Protein AF-A0A1C6LSQ3-F1 (afdb_monomer)

Radius of gyration: 11.39 Å; Cα contacts (8 Å, |Δi|>4): 102; chains: 1; bounding box: 25×30×24 Å

Nearest PDB structures (foldseek):
  8afw-assembly1_C  TM=5.536E-01  e=7.313E+00  Saccharomyces cerevisiae
  3nvq-assembly1_F  TM=4.521E-01  e=4.411E+00  Homo sapiens
  3iaq-assembly1_C  TM=5.475E-01  e=8.299E+00  Escherichia coli K-12
  6qnp-assembly3_C  TM=6.048E-01  e=8.840E+00  Homo sapiens

Sequence (61 aa):
MEDSAVRSAVVEATGETGASGYPRYVGHGIVADIDPRTRTVEALLVDGSELDYGLTVRVIS

pLDDT: mean 93.88, std 9.5, range [48.81, 98.75]

Secondary structure (DSSP, 8-state):
-----S-----EEEEEE-TTSSEEEEETTEEEEE-TTT--EEEEEETTEEPPTT-------

Structure (mmCIF, N/CA/C/O backbone):
data_AF-A0A1C6LSQ3-F1
#
_entry.id   AF-A0A1C6LSQ3-F1
#
loop_
_atom_site.group_PDB
_atom_site.id
_atom_site.type_symbol
_atom_site.label_atom_id
_atom_site.label_alt_id
_atom_site.label_comp_id
_atom_site.label_asym_id
_atom_site.label_entity_id
_atom_site.label_seq_id
_atom_site.pdbx_PDB_ins_code
_atom_site.Cartn_x
_atom_site.Cartn_y
_atom_site.Cartn_z
_atom_site.occupancy
_atom_site.B_iso_or_equiv
_atom_site.auth_seq_id
_atom_site.auth_comp_id
_atom_site.auth_asym_id
_atom_site.auth_atom_id
_atom_site.pdbx_PDB_model_num
ATOM 1 N N . MET A 1 1 ? 12.727 -23.141 -2.784 1.00 48.81 1 MET A N 1
ATOM 2 C CA . MET A 1 1 ? 13.356 -21.834 -3.047 1.00 48.81 1 MET A CA 1
ATOM 3 C C . MET A 1 1 ? 12.701 -20.865 -2.099 1.00 48.81 1 MET A C 1
ATOM 5 O O . MET A 1 1 ? 11.479 -20.886 -2.027 1.00 48.81 1 MET A O 1
ATOM 9 N N . GLU A 1 2 ? 13.466 -20.099 -1.329 1.00 57.62 2 GLU A N 1
ATOM 10 C CA . GLU A 1 2 ? 12.881 -18.893 -0.749 1.00 57.62 2 GLU A CA 1
ATOM 11 C C . GLU A 1 2 ? 12.505 -18.009 -1.933 1.00 57.62 2 GLU A C 1
ATOM 13 O O . GLU A 1 2 ? 13.361 -17.647 -2.740 1.00 57.62 2 GLU A O 1
ATOM 18 N N . ASP A 1 3 ? 11.207 -17.787 -2.104 1.00 66.50 3 ASP A N 1
ATOM 19 C CA . ASP A 1 3 ? 10.673 -16.802 -3.032 1.00 66.50 3 ASP A CA 1
ATOM 20 C C . ASP A 1 3 ? 11.079 -15.429 -2.484 1.00 66.50 3 ASP A C 1
ATOM 22 O O . ASP A 1 3 ? 10.379 -14.821 -1.674 1.00 66.50 3 ASP A O 1
ATOM 26 N N . SER A 1 4 ? 12.322 -15.040 -2.773 1.00 79.06 4 SER A N 1
ATOM 27 C CA . SER A 1 4 ? 12.895 -13.797 -2.281 1.00 79.06 4 SER A CA 1
ATOM 28 C C . SER A 1 4 ? 12.249 -12.662 -3.052 1.00 79.06 4 SER A C 1
ATOM 30 O O . SER A 1 4 ? 12.334 -12.606 -4.281 1.00 79.06 4 SER A O 1
ATOM 32 N N . ALA A 1 5 ? 11.567 -11.778 -2.329 1.00 88.88 5 ALA A N 1
ATOM 33 C CA . ALA A 1 5 ? 10.876 -10.659 -2.936 1.00 88.88 5 ALA A CA 1
ATOM 34 C C . ALA A 1 5 ? 11.863 -9.814 -3.753 1.00 88.88 5 ALA A C 1
ATOM 36 O O . ALA A 1 5 ? 12.926 -9.432 -3.263 1.00 88.88 5 ALA A O 1
ATOM 37 N N . VAL A 1 6 ? 11.479 -9.467 -4.984 1.00 91.44 6 VAL A N 1
ATOM 38 C CA . VAL A 1 6 ? 12.254 -8.549 -5.837 1.00 91.44 6 VAL A CA 1
ATOM 39 C C . VAL A 1 6 ? 12.442 -7.191 -5.143 1.00 91.44 6 VAL A C 1
ATOM 41 O O . VAL A 1 6 ? 13.472 -6.540 -5.304 1.00 91.44 6 VAL A O 1
ATOM 44 N N . ARG A 1 7 ? 11.459 -6.777 -4.333 1.00 91.94 7 ARG A N 1
ATOM 45 C CA . ARG A 1 7 ? 11.510 -5.594 -3.470 1.00 91.94 7 ARG A CA 1
ATOM 46 C C . ARG A 1 7 ? 10.698 -5.842 -2.205 1.00 91.94 7 ARG A C 1
ATOM 48 O O . ARG A 1 7 ? 9.598 -6.384 -2.265 1.00 91.94 7 ARG A O 1
ATOM 55 N N . SER A 1 8 ? 11.216 -5.374 -1.077 1.00 93.94 8 SER A N 1
ATOM 56 C CA . SER A 1 8 ? 10.508 -5.322 0.202 1.00 93.94 8 SER A CA 1
ATOM 57 C C . SER A 1 8 ? 10.649 -3.932 0.807 1.00 93.94 8 SER A C 1
ATOM 59 O O . SER A 1 8 ? 11.732 -3.348 0.751 1.00 93.94 8 SER A O 1
ATOM 61 N N . ALA A 1 9 ? 9.584 -3.417 1.411 1.00 95.12 9 ALA A N 1
ATOM 62 C CA . ALA A 1 9 ? 9.618 -2.173 2.167 1.00 95.12 9 ALA A CA 1
ATOM 63 C C . ALA A 1 9 ? 8.553 -2.179 3.268 1.00 95.12 9 ALA A C 1
ATOM 65 O O . ALA A 1 9 ? 7.604 -2.961 3.220 1.00 95.12 9 ALA A O 1
ATOM 66 N N . VAL A 1 10 ? 8.720 -1.285 4.241 1.00 97.12 10 VAL A N 1
ATOM 67 C C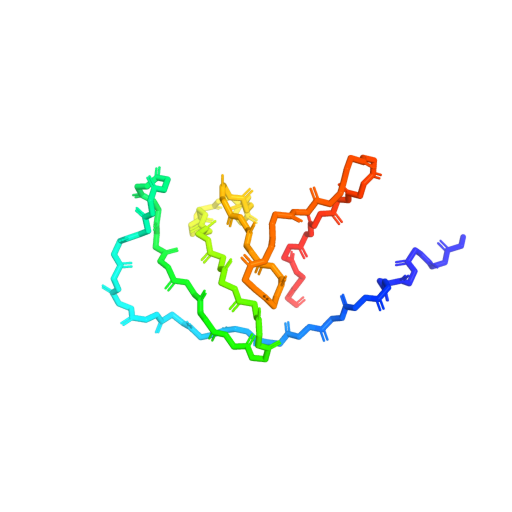A . VAL A 1 10 ? 7.701 -0.979 5.249 1.00 97.12 10 VAL A CA 1
ATOM 68 C C . VAL A 1 10 ? 6.873 0.200 4.751 1.00 97.12 10 VAL A C 1
ATOM 70 O O . VAL A 1 10 ? 7.402 1.122 4.138 1.00 97.12 10 VAL A O 1
ATOM 73 N N . VAL A 1 11 ? 5.572 0.170 5.005 1.00 97.81 11 VAL A N 1
ATOM 74 C CA . VAL A 1 11 ? 4.655 1.264 4.684 1.00 97.81 11 VAL A CA 1
ATOM 75 C C . VAL A 1 11 ? 3.870 1.637 5.929 1.00 97.81 11 VAL A C 1
ATOM 77 O O . VAL A 1 11 ? 3.583 0.782 6.768 1.00 97.81 11 VAL A O 1
ATOM 80 N N . GLU A 1 12 ? 3.513 2.908 6.047 1.00 98.31 12 GLU A N 1
ATOM 81 C CA . GLU A 1 12 ? 2.797 3.429 7.207 1.00 98.31 12 GLU A CA 1
ATOM 82 C C . GLU A 1 12 ? 1.371 3.799 6.833 1.00 98.31 12 GLU A C 1
ATOM 84 O O . GLU A 1 12 ? 1.117 4.306 5.740 1.00 98.31 12 GLU A O 1
ATOM 89 N N . ALA A 1 13 ? 0.436 3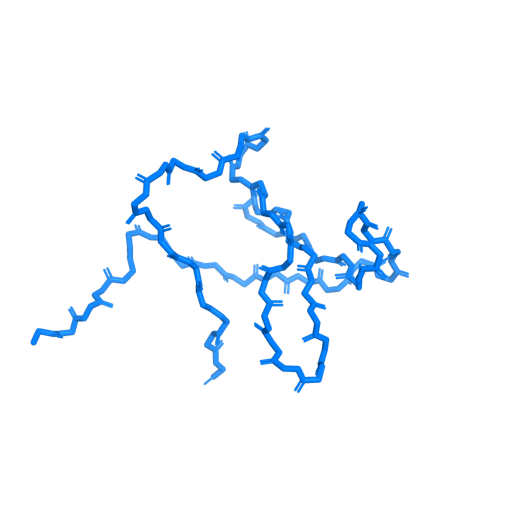.545 7.748 1.00 97.81 13 ALA A N 1
ATOM 90 C CA . ALA A 1 13 ? -0.944 3.961 7.569 1.00 97.81 13 ALA A CA 1
ATOM 91 C C . ALA A 1 13 ? -1.011 5.490 7.515 1.00 97.81 13 ALA A C 1
ATOM 93 O O . ALA A 1 13 ? -0.542 6.178 8.417 1.00 97.81 13 ALA A O 1
ATOM 94 N N . THR A 1 14 ? -1.649 6.012 6.478 1.00 98.38 14 THR A N 1
ATOM 95 C CA . THR A 1 14 ? -1.832 7.460 6.292 1.00 98.38 14 THR A CA 1
ATOM 96 C C . THR A 1 14 ? -3.007 8.017 7.098 1.00 98.38 14 THR A C 1
ATOM 98 O O . THR A 1 14 ? -3.094 9.220 7.318 1.00 98.38 14 THR A O 1
ATOM 101 N N . GLY A 1 15 ? -3.929 7.148 7.530 1.00 98.50 15 GLY A N 1
ATOM 102 C CA . GLY A 1 15 ? -5.230 7.533 8.088 1.00 98.50 15 GLY A CA 1
ATOM 103 C C . GLY A 1 15 ? -6.290 7.841 7.023 1.00 98.50 15 GLY A C 1
ATOM 104 O O . GLY A 1 15 ? -7.456 8.030 7.364 1.00 98.50 15 GLY A O 1
ATOM 105 N N . GLU A 1 16 ? -5.916 7.850 5.744 1.00 98.62 16 GLU A N 1
ATOM 106 C CA . GLU A 1 16 ? -6.822 8.094 4.625 1.00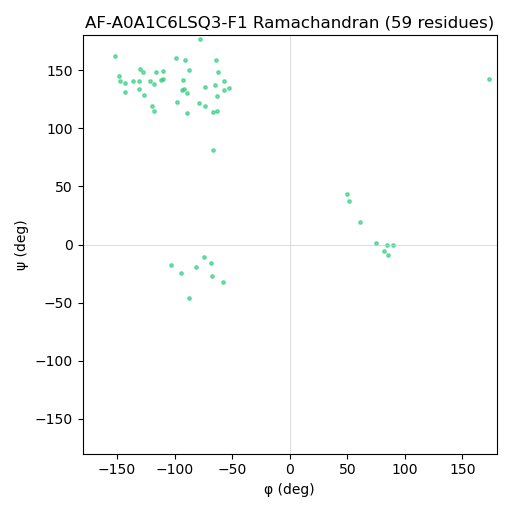 98.62 16 GLU A CA 1
ATOM 107 C C . GLU A 1 16 ? -7.430 6.795 4.081 1.00 98.62 16 GLU A C 1
ATOM 109 O O . GLU A 1 16 ? -6.891 5.695 4.241 1.00 98.62 16 GLU A O 1
ATOM 114 N N . THR A 1 17 ? -8.566 6.935 3.396 1.00 98.56 17 THR A N 1
ATOM 115 C CA . THR A 1 17 ? -9.145 5.859 2.584 1.00 98.56 17 THR A CA 1
ATOM 116 C C . THR A 1 17 ? -8.577 5.937 1.172 1.00 98.56 17 THR A C 1
ATOM 118 O O . THR A 1 17 ? -8.559 7.001 0.556 1.00 98.56 17 THR A O 1
ATOM 121 N N . GLY A 1 18 ? -8.097 4.807 0.672 1.00 98.38 18 GLY A N 1
ATOM 122 C CA . GLY A 1 18 ? -7.539 4.663 -0.657 1.00 98.38 18 GLY A CA 1
ATOM 123 C C . GLY A 1 18 ? -8.583 4.574 -1.769 1.00 98.38 18 GLY A C 1
ATOM 124 O O . GLY A 1 18 ? -9.789 4.558 -1.528 1.00 98.38 18 GLY A O 1
ATOM 125 N N . ALA A 1 19 ? -8.111 4.499 -3.013 1.00 97.31 19 ALA A N 1
ATOM 126 C CA . ALA A 1 19 ? -8.967 4.467 -4.200 1.00 97.31 19 ALA A CA 1
ATOM 127 C C . ALA A 1 19 ? -9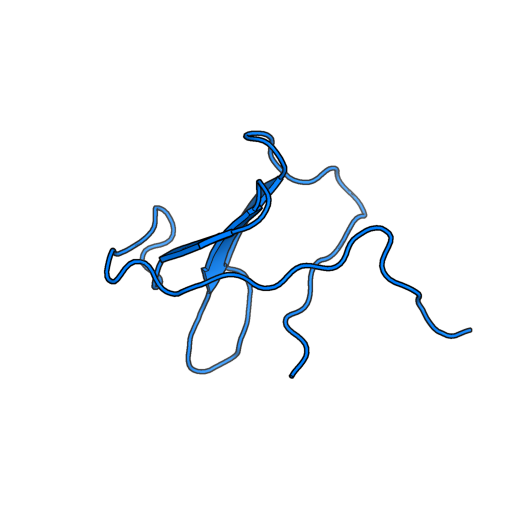.798 3.177 -4.293 1.00 97.31 19 ALA A C 1
ATOM 129 O O . ALA A 1 19 ? -10.897 3.192 -4.841 1.00 97.31 19 ALA A O 1
ATOM 130 N N . SER A 1 20 ? -9.297 2.083 -3.717 1.00 97.94 20 SER A N 1
ATOM 131 C CA . SER A 1 20 ? -10.035 0.819 -3.582 1.00 97.94 20 SER A CA 1
ATOM 132 C C . SER A 1 20 ? -11.126 0.853 -2.499 1.00 97.94 20 SER A C 1
ATOM 134 O O . SER A 1 20 ? -11.932 -0.069 -2.419 1.00 97.94 20 SER A O 1
ATOM 136 N N . GLY A 1 21 ? -11.160 1.889 -1.651 1.00 98.38 21 GLY A N 1
ATOM 137 C CA . GLY A 1 21 ? -12.035 1.963 -0.476 1.00 98.38 21 GLY A CA 1
ATOM 138 C C . GLY A 1 21 ? -11.433 1.379 0.810 1.00 98.38 21 GLY A C 1
ATOM 139 O O . GLY A 1 21 ? -12.073 1.443 1.859 1.00 98.38 21 GLY A O 1
ATOM 140 N N . TYR A 1 22 ? -10.206 0.855 0.761 1.00 98.62 22 TYR A N 1
ATOM 141 C CA . TYR A 1 22 ? -9.483 0.327 1.922 1.00 98.62 22 TYR A CA 1
ATOM 142 C C . TYR A 1 22 ? -8.473 1.335 2.497 1.00 98.62 22 TYR A C 1
ATOM 144 O O . TYR A 1 22 ? -8.099 2.281 1.804 1.00 98.62 22 TYR A O 1
ATOM 152 N N . PRO A 1 23 ? -8.022 1.179 3.758 1.00 98.75 23 PRO A N 1
ATOM 153 C CA . PRO A 1 23 ? -7.013 2.053 4.353 1.00 98.75 23 PRO A CA 1
ATOM 154 C C . PRO A 1 23 ? -5.752 2.182 3.493 1.00 98.75 23 PRO A C 1
ATOM 156 O O . PRO A 1 23 ? -5.213 1.183 3.011 1.00 98.75 23 PRO A O 1
ATOM 159 N N . ARG A 1 24 ? -5.274 3.419 3.331 1.00 98.75 24 ARG A N 1
ATOM 160 C CA . ARG A 1 24 ? -4.096 3.739 2.522 1.00 98.75 24 ARG A CA 1
ATOM 161 C C . ARG A 1 24 ? -2.816 3.730 3.346 1.00 98.75 24 ARG A C 1
ATOM 163 O O . ARG A 1 24 ? -2.734 4.376 4.394 1.00 98.75 24 ARG A O 1
ATOM 170 N N . TYR A 1 25 ? -1.793 3.090 2.796 1.00 98.69 25 TYR A N 1
ATOM 171 C CA . TYR A 1 25 ? -0.444 3.015 3.330 1.00 98.69 25 TYR A CA 1
ATOM 172 C C . TYR A 1 25 ? 0.566 3.575 2.335 1.00 98.69 25 TYR A C 1
ATOM 174 O O . TYR A 1 25 ? 0.450 3.344 1.130 1.00 98.69 25 TYR A O 1
ATOM 182 N N . VAL A 1 26 ? 1.568 4.299 2.835 1.00 98.69 26 VAL A N 1
ATOM 183 C CA . VAL A 1 26 ? 2.609 4.910 2.000 1.00 98.69 26 VAL A CA 1
ATOM 184 C C . VAL A 1 26 ? 3.983 4.712 2.628 1.00 98.69 26 VAL A C 1
ATOM 186 O O . VAL A 1 26 ? 4.145 4.803 3.842 1.00 98.69 26 VAL A O 1
ATOM 189 N N . GLY A 1 27 ? 4.989 4.443 1.799 1.00 98.31 27 GLY A N 1
ATOM 190 C CA . GLY A 1 27 ? 6.380 4.366 2.238 1.00 98.31 27 GLY A CA 1
ATOM 191 C C . GLY A 1 27 ? 7.304 3.875 1.134 1.00 98.31 27 GLY A C 1
ATOM 192 O O . GLY A 1 27 ? 6.934 3.008 0.353 1.00 98.31 27 GLY A O 1
ATOM 193 N N . HIS A 1 28 ? 8.517 4.427 1.055 1.00 97.81 28 HIS A N 1
ATOM 194 C CA . HIS A 1 28 ? 9.556 3.976 0.116 1.00 97.81 28 HIS A CA 1
ATOM 195 C C . HIS A 1 28 ? 9.077 3.845 -1.341 1.00 97.81 28 HIS A C 1
ATOM 197 O O . HIS A 1 28 ? 9.376 2.848 -1.996 1.00 97.81 28 HIS A O 1
ATOM 203 N N . GLY A 1 29 ? 8.305 4.816 -1.838 1.00 97.44 29 GLY A N 1
ATOM 204 C CA . GLY A 1 29 ? 7.758 4.794 -3.202 1.00 97.44 29 GLY A CA 1
ATOM 205 C C . GLY A 1 29 ? 6.587 3.828 -3.409 1.00 97.44 29 GLY A C 1
ATOM 206 O O . GLY A 1 29 ? 6.065 3.739 -4.513 1.00 97.44 29 GLY A O 1
ATOM 207 N N . ILE A 1 30 ? 6.142 3.129 -2.366 1.00 97.94 30 ILE A N 1
ATOM 208 C CA . ILE A 1 30 ? 4.955 2.278 -2.393 1.00 97.94 30 ILE A CA 1
ATOM 209 C C . ILE A 1 30 ? 3.750 3.080 -1.908 1.00 97.94 30 ILE A C 1
ATOM 211 O O . ILE A 1 30 ? 3.813 3.730 -0.863 1.00 97.94 30 ILE A O 1
ATOM 215 N N . VAL A 1 31 ? 2.648 2.988 -2.651 1.00 98.62 31 VAL A N 1
ATOM 216 C CA . VAL A 1 31 ? 1.304 3.361 -2.194 1.00 98.62 31 VAL A CA 1
ATOM 217 C C . VAL A 1 31 ? 0.446 2.113 -2.283 1.00 98.62 31 VAL A C 1
ATOM 219 O O . VAL A 1 31 ? 0.289 1.559 -3.368 1.00 98.62 31 VAL A O 1
ATOM 222 N N . ALA A 1 32 ? -0.084 1.659 -1.157 1.00 98.31 32 ALA A N 1
ATOM 223 C CA . ALA A 1 32 ? -0.881 0.445 -1.092 1.00 98.31 32 ALA A CA 1
ATOM 224 C C . ALA A 1 32 ? -2.181 0.708 -0.344 1.00 98.31 32 ALA A C 1
ATOM 226 O O . ALA A 1 32 ? -2.174 1.280 0.744 1.00 98.31 32 ALA A O 1
ATOM 227 N N . ASP A 1 33 ? -3.283 0.235 -0.901 1.00 98.62 33 ASP A N 1
ATOM 228 C CA . ASP A 1 33 ? -4.531 0.136 -0.167 1.00 98.62 33 ASP A CA 1
ATOM 229 C C . ASP A 1 33 ? -4.659 -1.309 0.334 1.00 98.62 33 ASP A C 1
ATOM 231 O O . ASP A 1 33 ? -4.568 -2.250 -0.459 1.00 98.62 33 ASP A O 1
ATOM 235 N N . ILE A 1 34 ? -4.801 -1.500 1.648 1.00 98.38 34 ILE A N 1
ATOM 236 C CA . ILE A 1 34 ? -4.683 -2.825 2.277 1.00 98.38 34 ILE A CA 1
ATOM 237 C C . ILE A 1 34 ? -5.920 -3.113 3.119 1.00 98.38 34 ILE A C 1
ATOM 239 O O . ILE A 1 34 ? -6.263 -2.330 4.006 1.00 98.38 34 ILE A O 1
ATOM 243 N N . AS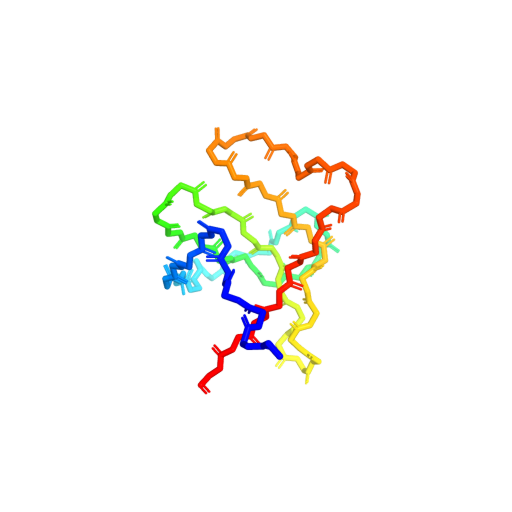P A 1 35 ? -6.549 -4.269 2.905 1.00 97.94 35 ASP A N 1
ATOM 244 C CA . ASP A 1 35 ? -7.600 -4.760 3.795 1.00 97.94 35 ASP A CA 1
ATOM 245 C C . ASP A 1 35 ? -6.999 -5.107 5.172 1.00 97.94 35 ASP A C 1
ATOM 247 O O . ASP A 1 35 ? -6.227 -6.064 5.286 1.00 97.94 35 ASP A O 1
ATOM 251 N N . PRO A 1 36 ? -7.358 -4.396 6.259 1.00 95.56 36 PRO A N 1
ATOM 252 C CA . PRO A 1 36 ? -6.768 -4.632 7.575 1.00 95.56 36 PRO A CA 1
ATOM 253 C C . PRO A 1 36 ? -7.162 -5.989 8.180 1.00 95.56 36 PRO A C 1
ATOM 255 O O . PRO A 1 36 ? -6.537 -6.434 9.143 1.00 95.56 36 PRO A O 1
ATOM 258 N N . ARG A 1 37 ? -8.201 -6.649 7.652 1.00 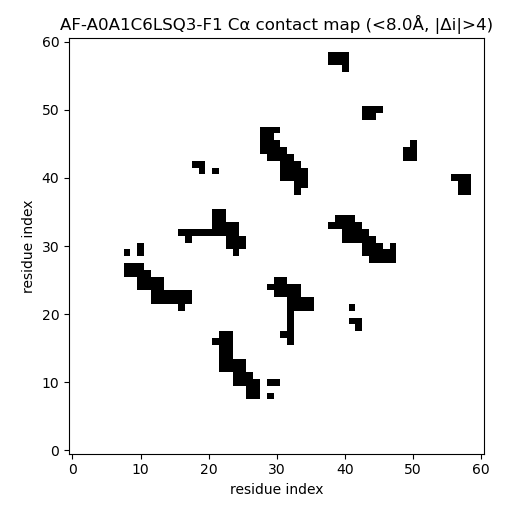96.56 37 ARG A N 1
ATOM 259 C CA . ARG A 1 37 ? -8.693 -7.943 8.141 1.00 96.56 37 ARG A CA 1
ATOM 260 C C . ARG A 1 37 ? -7.961 -9.105 7.489 1.00 96.56 37 ARG A C 1
ATOM 262 O O . ARG A 1 37 ? -7.593 -10.052 8.178 1.00 96.56 37 ARG A O 1
ATOM 269 N N . THR A 1 38 ? -7.792 -9.050 6.171 1.00 96.75 38 THR A N 1
ATOM 270 C CA . THR A 1 38 ? -7.238 -10.155 5.368 1.00 96.75 38 THR A CA 1
ATOM 271 C C . THR A 1 38 ? -5.784 -9.930 4.970 1.00 96.75 38 THR A C 1
ATOM 273 O O . THR A 1 38 ? -5.087 -10.884 4.631 1.00 96.75 38 THR A O 1
ATOM 276 N N . ARG A 1 39 ? -5.309 -8.681 5.060 1.00 96.62 39 ARG A N 1
ATOM 277 C CA . ARG A 1 39 ? -4.024 -8.203 4.539 1.00 96.62 39 ARG A CA 1
ATOM 278 C C . ARG A 1 39 ? -3.880 -8.344 3.020 1.00 96.62 39 ARG A C 1
ATOM 280 O O . ARG A 1 39 ? -2.757 -8.309 2.514 1.00 96.62 39 ARG A O 1
ATOM 287 N N . THR A 1 40 ? -4.988 -8.488 2.296 1.00 97.12 40 THR A N 1
ATOM 288 C CA . THR A 1 40 ? -4.989 -8.381 0.835 1.00 97.12 40 THR A CA 1
ATOM 289 C C . THR A 1 40 ? -4.610 -6.959 0.437 1.00 97.12 40 THR A C 1
ATOM 291 O O . THR A 1 40 ? -5.064 -5.993 1.053 1.00 97.12 40 THR A O 1
ATOM 294 N N . VAL A 1 41 ? -3.756 -6.834 -0.577 1.00 97.81 41 VAL A N 1
ATOM 295 C CA . VAL A 1 41 ? -3.461 -5.549 -1.214 1.00 97.81 41 VAL A CA 1
ATOM 296 C C . VAL A 1 41 ? -4.462 -5.364 -2.345 1.00 97.81 41 VAL A C 1
ATOM 298 O O . VAL A 1 41 ? -4.447 -6.119 -3.312 1.00 97.81 41 VAL A O 1
ATOM 301 N N . GLU A 1 42 ? -5.338 -4.381 -2.194 1.00 97.75 42 GLU A N 1
ATOM 302 C CA . GLU A 1 42 ? -6.496 -4.154 -3.067 1.00 97.75 42 GLU A CA 1
ATOM 303 C C . GLU A 1 42 ? -6.171 -3.149 -4.183 1.00 97.75 42 GLU A C 1
ATOM 305 O O . GLU A 1 42 ? -6.759 -3.182 -5.261 1.00 97.75 42 GLU A O 1
ATOM 310 N N . ALA A 1 43 ? -5.184 -2.280 -3.949 1.00 97.62 43 ALA A N 1
ATOM 311 C CA . ALA A 1 43 ? -4.558 -1.440 -4.965 1.00 97.62 43 ALA A CA 1
ATOM 312 C C . ALA A 1 43 ? -3.084 -1.201 -4.616 1.00 97.62 43 ALA A C 1
ATOM 314 O O . ALA A 1 43 ? -2.738 -1.074 -3.440 1.00 97.62 43 ALA A O 1
ATOM 315 N N . LEU A 1 44 ? -2.217 -1.126 -5.630 1.00 97.75 44 LEU A N 1
ATOM 316 C CA . LEU A 1 44 ? -0.778 -0.935 -5.455 1.00 97.75 44 LEU A CA 1
ATOM 317 C C . LEU A 1 44 ? -0.203 -0.030 -6.544 1.00 97.75 44 LEU A C 1
ATOM 319 O O . LEU A 1 44 ? -0.386 -0.292 -7.731 1.00 97.75 44 LEU A O 1
ATOM 323 N N . LEU A 1 45 ? 0.575 0.963 -6.123 1.00 98.19 45 LEU A N 1
ATOM 324 C CA . LEU A 1 45 ? 1.529 1.666 -6.969 1.00 98.19 45 LEU A CA 1
ATOM 325 C C . LEU A 1 45 ? 2.946 1.461 -6.435 1.00 98.19 45 LEU A C 1
ATOM 327 O O . LEU A 1 45 ? 3.188 1.566 -5.229 1.00 98.19 45 LEU A O 1
ATOM 331 N N . VAL A 1 46 ? 3.881 1.232 -7.350 1.00 97.25 46 VAL A N 1
ATOM 332 C CA . VAL A 1 46 ? 5.321 1.196 -7.101 1.00 97.25 46 VAL A CA 1
ATOM 333 C C . VAL 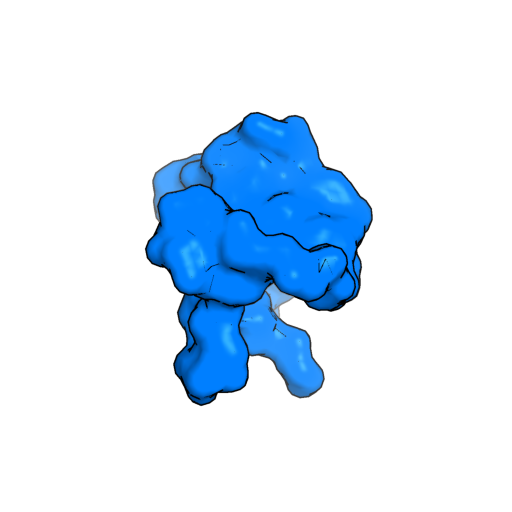A 1 46 ? 5.957 2.313 -7.914 1.00 97.25 46 VAL A C 1
ATOM 335 O O . VAL A 1 46 ? 5.884 2.333 -9.138 1.00 97.25 46 VAL A O 1
ATOM 338 N N . ASP A 1 47 ? 6.524 3.289 -7.211 1.00 97.06 47 ASP A N 1
ATOM 339 C CA . ASP A 1 47 ? 7.101 4.510 -7.774 1.00 97.06 47 ASP A CA 1
ATOM 340 C C . ASP A 1 47 ? 6.126 5.236 -8.730 1.00 97.06 47 ASP A C 1
ATOM 342 O O . ASP A 1 47 ? 6.505 5.791 -9.759 1.00 97.06 47 ASP A O 1
ATOM 346 N N . GLY A 1 48 ? 4.836 5.216 -8.374 1.00 97.75 48 GLY A N 1
ATOM 347 C CA . GLY A 1 48 ? 3.749 5.853 -9.123 1.00 97.75 48 GLY A CA 1
ATOM 348 C C . GLY A 1 48 ? 3.168 5.030 -10.277 1.00 97.75 48 GLY A C 1
ATOM 349 O O . GLY A 1 48 ? 2.233 5.501 -10.916 1.00 97.75 48 GLY A O 1
ATOM 350 N N . SER A 1 49 ? 3.676 3.821 -10.529 1.00 97.25 49 SER A N 1
ATOM 351 C CA . SER A 1 49 ? 3.194 2.932 -11.596 1.00 97.25 49 SER A CA 1
ATOM 352 C C . SER A 1 49 ? 2.471 1.713 -11.033 1.00 97.25 49 SER A C 1
ATOM 354 O O . SER A 1 49 ? 2.798 1.243 -9.944 1.00 97.25 49 SER A O 1
ATOM 356 N N . GLU A 1 50 ? 1.497 1.190 -11.773 1.00 95.81 50 GLU A N 1
ATOM 357 C CA . GLU A 1 50 ? 0.866 -0.090 -11.441 1.00 95.81 50 GLU A CA 1
ATOM 358 C C . GLU A 1 50 ? 1.869 -1.243 -11.538 1.00 95.81 50 GLU A C 1
ATOM 360 O O . GLU A 1 50 ? 2.908 -1.146 -12.195 1.00 95.81 50 GLU A O 1
ATOM 365 N N . LEU A 1 51 ? 1.558 -2.342 -10.855 1.00 93.19 51 LEU A N 1
ATOM 366 C CA . LEU A 1 51 ? 2.390 -3.533 -10.889 1.00 93.19 51 LEU A CA 1
ATOM 367 C C . LEU A 1 51 ? 2.242 -4.258 -12.234 1.00 93.19 51 LEU A C 1
ATOM 369 O O . LEU A 1 51 ? 1.128 -4.487 -12.704 1.00 93.19 51 LEU A O 1
ATOM 373 N N . ASP A 1 52 ? 3.367 -4.679 -12.810 1.00 92.50 52 ASP A N 1
ATOM 374 C CA . ASP A 1 52 ? 3.367 -5.466 -14.041 1.00 92.50 52 ASP A CA 1
ATOM 375 C C . ASP A 1 52 ? 2.653 -6.814 -13.870 1.00 92.50 52 ASP A C 1
ATOM 377 O O . ASP A 1 52 ? 2.697 -7.466 -12.820 1.00 92.50 52 ASP A O 1
ATOM 381 N N . TYR A 1 53 ? 2.036 -7.278 -14.956 1.00 89.69 53 TYR A N 1
ATOM 382 C CA . TYR A 1 53 ? 1.375 -8.578 -14.996 1.00 89.69 53 TYR A CA 1
ATOM 383 C C . TYR A 1 53 ? 2.324 -9.729 -14.642 1.00 89.69 53 TYR A C 1
ATOM 385 O O . TYR A 1 53 ? 3.471 -9.786 -15.082 1.00 89.69 53 TYR A O 1
ATOM 393 N N . GLY A 1 54 ? 1.801 -10.700 -13.890 1.00 91.94 54 GLY A N 1
ATOM 394 C CA . GLY A 1 54 ? 2.548 -11.883 -13.455 1.00 91.94 54 GLY A CA 1
ATOM 395 C C . GLY A 1 54 ? 3.358 -11.675 -12.174 1.00 91.94 54 GLY A C 1
ATOM 396 O O . GLY A 1 54 ? 3.838 -12.655 -11.610 1.00 91.94 54 GLY A O 1
ATOM 397 N N . LEU A 1 55 ? 3.465 -10.439 -11.680 1.00 92.94 55 LEU A N 1
ATOM 398 C CA . LEU A 1 55 ? 3.981 -10.160 -10.346 1.00 92.94 55 LEU A CA 1
ATOM 399 C C . LEU A 1 55 ? 2.854 -10.218 -9.311 1.00 92.94 55 LEU A C 1
ATOM 401 O O . LEU A 1 55 ? 1.694 -9.919 -9.590 1.00 92.94 55 LEU A O 1
ATOM 405 N N . THR A 1 56 ? 3.217 -10.588 -8.088 1.00 93.56 56 THR A N 1
ATOM 406 C CA . THR A 1 56 ? 2.301 -10.621 -6.946 1.00 93.56 56 THR A CA 1
ATOM 407 C C . THR A 1 56 ? 2.912 -9.901 -5.760 1.00 93.56 56 THR A C 1
ATOM 409 O O . THR A 1 56 ? 4.128 -9.907 -5.575 1.00 93.56 56 THR A O 1
ATOM 412 N N . VAL A 1 57 ? 2.055 -9.335 -4.918 1.00 95.50 57 VAL A N 1
ATOM 413 C CA . VAL A 1 57 ? 2.435 -8.697 -3.660 1.00 95.50 57 VAL A CA 1
ATOM 414 C C . VAL A 1 57 ? 1.819 -9.461 -2.495 1.00 95.50 57 VAL A C 1
ATOM 416 O O . VAL A 1 57 ? 0.732 -10.029 -2.603 1.00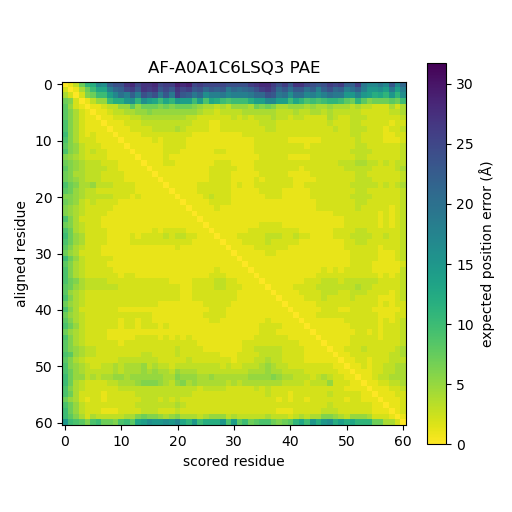 95.50 57 VAL A O 1
ATOM 419 N N . ARG A 1 58 ? 2.512 -9.469 -1.360 1.00 94.94 58 ARG A N 1
ATOM 420 C CA . ARG A 1 58 ? 1.987 -10.001 -0.107 1.00 94.94 58 ARG A CA 1
ATOM 421 C C . ARG A 1 58 ? 2.477 -9.153 1.051 1.00 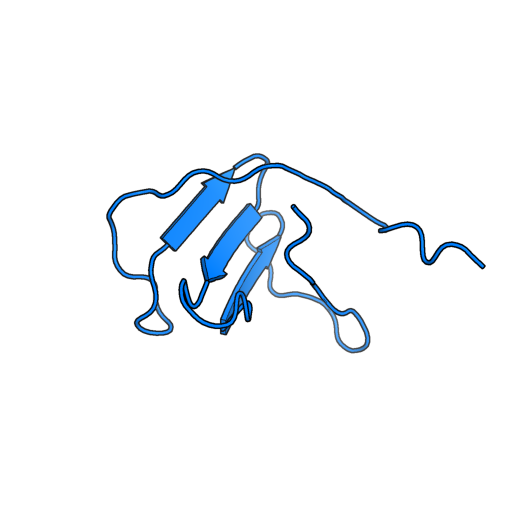94.94 58 ARG A C 1
ATOM 423 O O . ARG A 1 58 ? 3.651 -8.801 1.110 1.00 94.94 58 ARG A O 1
ATOM 430 N N . VAL A 1 59 ? 1.590 -8.897 2.002 1.00 95.69 59 VAL A N 1
ATOM 431 C CA . VAL A 1 59 ? 1.963 -8.321 3.293 1.00 95.69 59 VAL A CA 1
ATOM 432 C C . VAL A 1 59 ? 2.549 -9.426 4.169 1.00 95.69 59 VAL A C 1
ATOM 434 O O . VAL A 1 59 ? 1.891 -10.432 4.439 1.00 95.69 59 VAL A O 1
ATOM 437 N N . ILE A 1 60 ? 3.784 -9.233 4.617 1.00 90.00 60 ILE A N 1
ATOM 438 C CA . ILE A 1 60 ? 4.464 -10.104 5.579 1.00 90.00 60 ILE A CA 1
ATOM 439 C C . ILE A 1 60 ? 4.642 -9.342 6.896 1.00 90.00 60 ILE A C 1
ATOM 441 O O . ILE A 1 60 ? 4.868 -8.133 6.878 1.00 90.00 60 ILE A O 1
ATOM 445 N N . SER A 1 61 ? 4.479 -10.034 8.025 1.00 72.81 61 SER A N 1
ATOM 446 C CA . SER A 1 61 ? 4.679 -9.496 9.380 1.00 72.81 61 SER A CA 1
ATOM 447 C C . SER A 1 61 ? 5.778 -10.246 10.094 1.00 72.81 61 SER A C 1
ATOM 449 O O . SER A 1 61 ? 5.725 -11.493 9.978 1.00 72.81 61 SER A O 1
#

Solvent-accessible surface area (backbone atoms only — not comparable to full-atom values): 3985 Å² total; per-residue (Å²): 126,84,85,70,69,94,72,86,82,71,63,42,77,70,86,45,71,28,95,74,71,28,49,22,25,44,35,93,54,34,42,37,16,35,38,89,87,79,50,47,73,72,38,59,28,56,75,83,34,72,74,62,89,94,68,85,86,78,78,82,133

Mean predicted aligned error: 3.27 Å

Foldseek 3Di:
DPPDDPDDDDWDFPVDQDPQRATWTDDDQKIFRAHPVPRDTRAIDRVNHGDDPPDDDGDDD